Protein AF-A0A1N5UCW5-F1 (afdb_monomer_lite)

Secondary structure (DSSP, 8-state):
---GGGS---HHHHHHHHHHHHHHHT----TTTT-TTTTT---SS-TT-TTGGG-EEETTS-----GGGTTSHHHHHHHHHHTTT--SEEEHHHHSS-----TT---B--PPPHHHHTT-HHHHHHHHHHHHHHHHHHSPPPPHHHHHHHHHHHHHHHHHHHHHHHT-

Structure (mmCIF, N/CA/C/O backbone):
data_AF-A0A1N5UCW5-F1
#
_entry.id   AF-A0A1N5UCW5-F1
#
loop_
_atom_site.group_PDB
_atom_site.id
_atom_site.type_symbol
_atom_site.label_atom_id
_atom_site.label_alt_id
_atom_site.label_comp_id
_atom_site.label_asym_id
_atom_site.label_entity_id
_atom_site.label_seq_id
_atom_site.pdbx_PDB_ins_code
_atom_site.Cartn_x
_atom_site.Cartn_y
_atom_site.Cartn_z
_atom_site.occupancy
_atom_site.B_iso_or_equiv
_atom_site.auth_seq_id
_atom_site.auth_comp_id
_atom_site.auth_asym_id
_atom_site.auth_atom_id
_atom_site.pdbx_PDB_model_num
ATOM 1 N N . MET A 1 1 ? 31.795 -32.277 12.595 1.00 45.75 1 MET A N 1
ATOM 2 C CA . MET A 1 1 ? 32.736 -31.215 13.005 1.00 45.75 1 MET A CA 1
ATOM 3 C C . MET A 1 1 ? 33.938 -31.313 12.089 1.00 45.75 1 MET A C 1
ATOM 5 O O . MET A 1 1 ? 34.651 -32.297 12.186 1.00 45.75 1 MET A O 1
ATOM 9 N N . ILE A 1 2 ? 34.091 -30.385 11.145 1.00 53.00 2 ILE A N 1
ATOM 10 C CA . ILE A 1 2 ? 35.255 -30.344 10.248 1.00 53.00 2 ILE A CA 1
ATOM 11 C C . ILE A 1 2 ? 36.309 -29.495 10.959 1.00 53.00 2 ILE A C 1
ATOM 13 O O . ILE A 1 2 ? 36.054 -28.327 11.256 1.00 53.00 2 ILE A O 1
ATOM 17 N N . THR A 1 3 ? 37.444 -30.086 11.319 1.00 50.34 3 THR A N 1
ATOM 18 C CA . THR A 1 3 ? 38.535 -29.380 11.999 1.00 50.34 3 THR A CA 1
ATOM 19 C C . THR A 1 3 ? 39.396 -28.657 10.967 1.00 50.34 3 THR A C 1
ATOM 21 O O . THR A 1 3 ? 39.913 -29.279 10.046 1.00 50.34 3 THR A O 1
ATOM 24 N N . LEU A 1 4 ? 39.597 -27.345 11.136 1.00 54.84 4 LEU A N 1
ATOM 25 C CA . LEU A 1 4 ? 40.407 -26.492 10.243 1.00 54.84 4 LEU A CA 1
ATOM 26 C C . LEU A 1 4 ? 41.891 -26.908 10.134 1.00 54.84 4 LEU A C 1
ATOM 28 O O . LEU A 1 4 ? 42.633 -26.290 9.380 1.00 54.84 4 LEU A O 1
ATOM 32 N N . SER A 1 5 ? 42.334 -27.936 10.865 1.00 56.12 5 SER A N 1
ATOM 33 C CA . SER A 1 5 ? 43.701 -28.459 10.809 1.00 56.12 5 SER A CA 1
ATOM 34 C C . SER A 1 5 ? 44.011 -29.273 9.548 1.00 56.12 5 SER A C 1
ATOM 36 O O . SER A 1 5 ? 45.178 -29.559 9.310 1.00 56.12 5 SER A O 1
ATOM 38 N N . GLU A 1 6 ? 43.009 -29.670 8.754 1.00 55.44 6 GLU A N 1
ATOM 39 C CA . GLU A 1 6 ? 43.225 -30.468 7.531 1.00 55.44 6 GLU A CA 1
ATOM 40 C C . GLU A 1 6 ? 43.623 -29.631 6.305 1.00 55.44 6 GLU A C 1
ATOM 42 O O . GLU A 1 6 ? 44.122 -30.179 5.326 1.00 55.44 6 GLU A O 1
ATOM 47 N N . TYR A 1 7 ? 43.472 -28.305 6.356 1.00 57.66 7 TYR A N 1
ATOM 48 C CA . TYR A 1 7 ? 43.969 -27.402 5.319 1.00 57.66 7 TYR A CA 1
ATOM 49 C C . TYR A 1 7 ? 45.155 -26.608 5.870 1.00 57.66 7 TYR A C 1
ATOM 51 O O . TYR A 1 7 ? 45.037 -25.965 6.911 1.00 57.66 7 TYR A O 1
ATOM 59 N N . MET A 1 8 ? 46.296 -26.632 5.169 1.00 64.31 8 MET A N 1
ATOM 60 C CA . MET A 1 8 ? 47.516 -25.870 5.495 1.00 64.31 8 MET A CA 1
ATOM 61 C C . MET A 1 8 ? 47.331 -24.354 5.286 1.00 64.31 8 MET A C 1
ATOM 63 O O . MET A 1 8 ? 48.046 -23.719 4.516 1.00 64.31 8 MET A O 1
ATOM 67 N N . LEU A 1 9 ? 46.326 -23.769 5.930 1.00 70.88 9 LEU A N 1
ATOM 68 C CA . LEU A 1 9 ? 46.053 -22.341 5.894 1.00 70.88 9 LEU A CA 1
ATOM 69 C C . LEU A 1 9 ? 47.015 -21.605 6.821 1.00 70.88 9 LEU A C 1
ATOM 71 O O . LEU A 1 9 ? 47.309 -22.073 7.927 1.00 70.88 9 LEU A O 1
ATOM 75 N N . SER A 1 10 ? 47.461 -20.434 6.369 1.00 82.31 10 SER A N 1
ATOM 76 C CA . SER A 1 10 ? 48.216 -19.496 7.195 1.00 82.31 10 SER A CA 1
ATOM 77 C C . SER A 1 10 ? 47.401 -19.097 8.432 1.00 82.31 10 SER A C 1
ATOM 79 O O . SER A 1 10 ? 46.169 -19.161 8.421 1.00 82.31 10 SER A O 1
ATOM 81 N N . GLN A 1 11 ? 48.077 -18.686 9.508 1.00 80.81 11 GLN A N 1
ATOM 82 C CA . GLN A 1 11 ? 47.400 -18.247 10.736 1.00 80.81 11 GLN A CA 1
ATOM 83 C C . GLN A 1 11 ? 46.408 -17.102 10.449 1.00 80.81 11 GLN A C 1
ATOM 85 O O . GLN A 1 11 ? 45.270 -17.154 10.911 1.00 80.81 11 GLN A O 1
ATOM 90 N N . ASP A 1 12 ? 46.786 -16.161 9.579 1.00 82.25 12 ASP A N 1
ATOM 91 C CA . ASP A 1 12 ? 45.935 -15.050 9.137 1.00 82.25 12 ASP A CA 1
ATOM 92 C C . ASP A 1 12 ? 44.666 -15.528 8.418 1.00 82.25 12 ASP A C 1
ATOM 94 O O . ASP A 1 12 ? 43.583 -14.969 8.598 1.00 82.25 12 ASP A O 1
ATOM 98 N N . ASP A 1 13 ? 44.767 -16.570 7.592 1.00 83.25 13 ASP A N 1
ATOM 99 C CA . ASP A 1 13 ? 43.610 -17.108 6.875 1.00 83.25 13 ASP A CA 1
ATOM 100 C C . ASP A 1 13 ? 42.710 -17.934 7.798 1.00 83.25 13 ASP A C 1
ATOM 102 O O . ASP A 1 13 ? 41.485 -17.867 7.678 1.00 83.25 13 ASP A O 1
ATOM 106 N N . GLN A 1 14 ? 43.285 -18.642 8.775 1.00 81.56 14 GLN A N 1
ATOM 107 C CA . GLN A 1 14 ? 42.507 -19.298 9.829 1.00 81.56 14 GLN A CA 1
ATOM 108 C C . GLN A 1 14 ? 41.724 -18.277 10.662 1.00 81.56 14 GLN A C 1
ATOM 110 O O . GLN A 1 14 ? 40.558 -18.515 10.983 1.00 81.56 14 GLN A O 1
ATOM 115 N N . GLU A 1 15 ? 42.324 -17.129 10.976 1.00 86.88 15 GLU A N 1
ATOM 11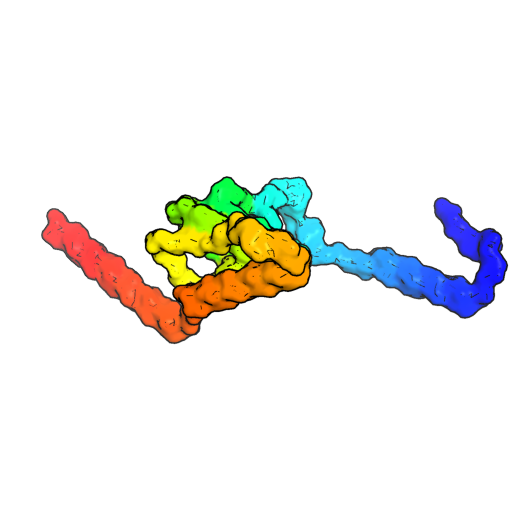6 C CA . GLU A 1 15 ? 41.666 -16.051 11.715 1.00 86.88 15 GLU A CA 1
ATOM 117 C C . GLU A 1 15 ? 40.555 -15.385 10.893 1.00 86.88 15 GLU A C 1
ATOM 119 O O . GLU A 1 15 ? 39.437 -15.216 11.388 1.00 86.88 15 GLU A O 1
ATOM 124 N N . LYS A 1 16 ? 40.789 -15.112 9.602 1.00 87.69 16 LYS A N 1
ATOM 125 C CA . LYS A 1 16 ? 39.741 -14.615 8.693 1.00 87.69 16 LYS A CA 1
ATOM 126 C C . LYS A 1 16 ? 38.561 -15.577 8.622 1.00 87.69 16 LYS A C 1
ATOM 128 O O . LYS A 1 16 ? 37.420 -15.135 8.773 1.00 87.69 16 LYS A O 1
ATOM 133 N N . VAL A 1 17 ? 38.821 -16.874 8.441 1.00 86.38 17 VAL A N 1
ATOM 134 C CA . VAL A 1 17 ? 37.782 -17.913 8.380 1.00 86.38 17 VAL A CA 1
ATOM 135 C C . VAL A 1 17 ? 37.021 -18.004 9.702 1.00 86.38 17 VAL A C 1
ATOM 137 O O . VAL A 1 17 ? 35.792 -18.023 9.679 1.00 86.38 17 VAL A O 1
ATOM 140 N N . ARG A 1 18 ? 37.702 -17.976 10.857 1.00 85.94 18 ARG A N 1
ATOM 141 C CA . ARG A 1 18 ? 37.040 -17.942 12.175 1.00 85.94 18 ARG A CA 1
ATOM 142 C C . ARG A 1 18 ? 36.159 -16.706 12.338 1.00 85.94 18 ARG A C 1
ATOM 144 O O . ARG A 1 18 ? 34.988 -16.859 12.660 1.00 85.94 18 ARG A O 1
ATOM 151 N N . SER A 1 19 ? 36.672 -15.515 12.022 1.00 83.25 19 SER A N 1
ATOM 152 C CA . SER A 1 19 ? 35.907 -14.261 12.111 1.00 83.25 19 SER A CA 1
ATOM 153 C C . SER A 1 19 ? 34.690 -14.240 11.175 1.00 83.25 19 SER A C 1
ATOM 155 O O . SER A 1 19 ? 33.693 -13.566 11.442 1.00 83.25 19 SER A O 1
ATOM 157 N N . PHE A 1 20 ? 34.769 -14.953 10.047 1.00 82.69 20 PHE A N 1
ATOM 158 C CA . PHE A 1 20 ? 33.677 -15.100 9.093 1.00 82.69 20 PHE A CA 1
ATOM 159 C C . PHE A 1 20 ? 32.626 -16.091 9.601 1.00 82.69 20 PHE A C 1
ATOM 161 O O . PHE A 1 20 ? 31.438 -15.777 9.577 1.00 82.69 20 PHE A O 1
ATOM 168 N N . ILE A 1 21 ? 33.050 -17.246 10.124 1.00 84.69 21 ILE A N 1
ATOM 169 C CA . ILE A 1 21 ? 32.164 -18.236 10.753 1.00 84.69 21 ILE A CA 1
ATOM 170 C C . ILE A 1 21 ? 31.441 -17.620 11.954 1.00 84.69 21 ILE A C 1
ATOM 172 O O . ILE A 1 21 ? 30.227 -17.764 12.062 1.00 84.69 21 ILE A O 1
ATOM 176 N N . GLU A 1 22 ? 32.147 -16.878 12.805 1.00 81.50 22 GLU A N 1
ATOM 177 C CA . GLU A 1 22 ? 31.570 -16.189 13.961 1.00 81.50 22 GLU A CA 1
ATOM 178 C C . GLU A 1 22 ? 30.529 -15.144 13.533 1.00 81.50 22 GLU A C 1
ATOM 180 O O . GLU A 1 22 ? 29.436 -15.090 14.091 1.00 81.50 22 GLU A O 1
ATOM 185 N N . ARG A 1 23 ? 30.792 -14.376 12.466 1.00 77.06 23 ARG A N 1
ATOM 186 C CA . ARG A 1 23 ? 29.801 -13.461 11.868 1.00 77.06 23 ARG A CA 1
ATOM 187 C C . ARG A 1 23 ? 28.581 -14.179 11.286 1.00 77.06 23 ARG A C 1
ATOM 189 O O . ARG A 1 23 ? 27.480 -13.639 11.351 1.00 77.06 23 ARG A O 1
ATOM 196 N N . LEU A 1 24 ? 28.751 -15.371 10.711 1.00 77.25 24 LEU A N 1
ATOM 197 C CA . LEU A 1 24 ? 27.633 -16.181 10.215 1.00 77.25 24 LEU A CA 1
ATOM 198 C C . LEU A 1 24 ? 26.806 -16.786 11.355 1.00 77.25 24 LEU A C 1
ATOM 200 O O . LEU A 1 24 ? 25.584 -16.855 11.240 1.00 77.25 24 LEU A O 1
ATOM 204 N N . GLN A 1 25 ? 27.458 -17.203 12.440 1.00 72.88 25 GLN A N 1
ATOM 205 C CA . GLN A 1 25 ? 26.814 -17.767 13.628 1.00 72.88 25 GLN A CA 1
ATOM 206 C C . GLN A 1 25 ? 26.100 -16.694 14.463 1.00 72.88 25 GLN A C 1
ATOM 208 O O . GLN A 1 25 ? 25.023 -16.958 14.985 1.00 72.88 25 GLN A O 1
ATOM 213 N N . ASN A 1 26 ? 26.632 -15.469 14.501 1.00 65.75 26 ASN A N 1
ATOM 214 C CA . ASN A 1 26 ? 26.024 -14.307 15.159 1.00 65.75 26 ASN A CA 1
ATOM 215 C C . ASN A 1 26 ? 25.031 -13.546 14.267 1.00 65.75 26 ASN A C 1
ATOM 217 O O . ASN A 1 26 ? 24.668 -12.409 14.573 1.00 65.75 26 ASN A O 1
ATOM 221 N N . LYS A 1 27 ? 24.591 -14.130 13.146 1.00 65.44 27 LYS A N 1
ATOM 222 C CA . LYS A 1 27 ? 23.551 -13.523 12.317 1.00 65.44 27 LYS A CA 1
ATOM 223 C C . LYS A 1 27 ? 22.240 -13.557 13.098 1.00 65.44 27 LYS A C 1
ATOM 225 O O . LYS A 1 27 ? 21.537 -14.564 13.064 1.00 65.44 27 LYS A O 1
ATOM 230 N N . GLU A 1 28 ? 21.944 -12.465 13.803 1.00 61.38 28 GLU A N 1
ATOM 231 C CA . GLU A 1 28 ? 20.677 -12.261 14.502 1.00 61.38 28 GLU A CA 1
ATOM 232 C C . GLU A 1 28 ? 19.520 -12.711 13.605 1.00 61.38 28 GLU A C 1
ATOM 234 O O . GLU A 1 28 ? 19.465 -12.385 12.409 1.00 61.38 28 GLU A O 1
ATOM 239 N N . GLU A 1 29 ? 18.607 -13.504 14.170 1.00 62.03 29 GLU A N 1
ATOM 240 C CA . GLU A 1 29 ? 17.392 -13.878 13.466 1.00 62.03 29 GLU A CA 1
ATOM 241 C C . GLU A 1 29 ? 16.695 -12.601 13.013 1.00 62.03 29 GLU A C 1
ATOM 243 O O . GLU A 1 29 ? 16.324 -11.744 13.814 1.00 62.03 29 GLU A O 1
ATOM 248 N N . THR A 1 30 ? 16.540 -12.452 11.697 1.00 67.62 30 THR A N 1
ATOM 249 C CA . THR A 1 30 ? 15.869 -11.278 11.146 1.00 67.62 30 THR A CA 1
ATOM 250 C C . THR A 1 30 ? 14.501 -11.143 11.821 1.00 67.62 30 THR A C 1
ATOM 252 O O . THR A 1 30 ? 13.805 -12.161 11.906 1.00 67.62 30 THR A O 1
ATOM 255 N N . PRO A 1 31 ? 14.056 -9.936 12.220 1.00 72.50 31 PRO A N 1
ATOM 256 C CA . PRO A 1 31 ? 12.761 -9.735 12.879 1.00 72.50 31 PRO A CA 1
ATOM 257 C C . PRO A 1 31 ? 11.581 -10.403 12.155 1.00 72.50 31 PRO A C 1
ATOM 259 O O . PRO A 1 31 ? 10.594 -10.778 12.782 1.00 72.50 31 PRO A O 1
ATOM 262 N N . PHE A 1 32 ? 11.697 -10.586 10.836 1.00 77.31 32 PHE A N 1
ATOM 263 C CA . PHE A 1 32 ? 10.777 -11.346 9.995 1.00 77.31 32 PHE A CA 1
ATOM 264 C C . PHE A 1 32 ? 10.591 -12.813 10.419 1.00 77.31 32 PHE A C 1
ATOM 266 O O . PHE A 1 32 ? 9.455 -13.268 10.527 1.00 77.31 32 PHE A O 1
ATOM 273 N N . LYS A 1 33 ? 11.684 -13.533 10.704 1.00 80.00 33 LYS A N 1
ATOM 274 C CA . LYS A 1 33 ? 11.669 -14.941 11.144 1.00 80.00 33 LYS A CA 1
ATOM 275 C C . LYS A 1 33 ? 11.138 -15.104 12.568 1.00 80.00 33 LYS A C 1
ATOM 277 O O . LYS A 1 33 ? 10.539 -16.124 12.874 1.00 80.00 33 LYS A O 1
ATOM 282 N N . ALA A 1 34 ? 11.272 -14.068 13.396 1.00 81.50 34 ALA A N 1
ATOM 283 C CA . ALA A 1 34 ? 10.687 -14.022 14.735 1.00 81.50 34 ALA A CA 1
ATOM 284 C C . ALA A 1 34 ? 9.157 -13.797 14.728 1.00 81.50 34 ALA A C 1
ATOM 286 O O . ALA A 1 34 ? 8.524 -13.761 15.786 1.00 81.50 34 ALA A O 1
ATOM 287 N N . CYS A 1 35 ? 8.530 -13.601 13.559 1.00 85.44 35 CYS A N 1
ATOM 288 C CA . CYS A 1 35 ? 7.079 -13.481 13.459 1.00 85.44 35 CYS A CA 1
ATOM 289 C C . CYS A 1 35 ? 6.408 -14.840 13.747 1.00 85.44 35 CYS A C 1
ATOM 291 O O . CYS A 1 35 ? 6.673 -15.800 13.026 1.00 85.44 35 CYS A O 1
ATOM 293 N N . PRO A 1 36 ? 5.447 -14.929 14.690 1.00 86.38 36 PRO A N 1
ATOM 294 C CA . PRO A 1 36 ? 4.763 -16.191 15.008 1.00 86.38 36 PRO A CA 1
ATOM 295 C C . PRO A 1 36 ? 3.993 -16.814 13.836 1.00 86.38 36 PRO A C 1
ATOM 297 O O . PRO A 1 36 ? 3.636 -17.987 13.873 1.00 86.38 36 PRO A O 1
ATOM 300 N N . LEU A 1 37 ? 3.691 -16.013 12.812 1.00 88.50 37 LEU A N 1
ATOM 301 C CA . LEU A 1 37 ? 2.975 -16.446 11.616 1.00 88.50 37 LEU A CA 1
ATOM 302 C C . LEU A 1 37 ? 3.908 -16.684 10.425 1.00 88.50 37 LEU A C 1
ATOM 304 O O . LEU A 1 37 ? 3.399 -16.981 9.353 1.00 88.50 37 LEU A O 1
ATOM 308 N N . TYR A 1 38 ? 5.230 -16.540 10.574 1.00 85.69 38 TYR A N 1
ATOM 309 C CA . TYR A 1 38 ? 6.187 -16.558 9.461 1.00 85.69 38 TYR A CA 1
ATOM 310 C C . TYR A 1 38 ? 5.978 -17.743 8.503 1.00 85.69 38 TYR A C 1
ATOM 312 O O . TYR A 1 38 ? 5.793 -17.531 7.309 1.00 85.69 38 TYR A O 1
ATOM 320 N N . GLU A 1 39 ? 5.900 -18.968 9.028 1.00 85.81 39 GLU A N 1
ATOM 321 C CA . GLU A 1 39 ? 5.759 -20.190 8.217 1.00 85.81 39 GLU A CA 1
ATOM 322 C C . GLU A 1 39 ? 4.339 -20.444 7.687 1.00 85.81 39 GLU A C 1
ATOM 324 O O . GLU A 1 39 ? 4.136 -21.322 6.853 1.00 85.81 39 GLU A O 1
ATOM 329 N N . ARG A 1 40 ? 3.334 -19.717 8.188 1.00 89.44 40 ARG A N 1
ATOM 330 C CA . ARG A 1 40 ? 1.908 -19.957 7.883 1.00 89.44 40 ARG A CA 1
ATOM 331 C C . ARG A 1 40 ? 1.217 -18.758 7.238 1.00 89.44 40 ARG A C 1
ATOM 333 O O . ARG A 1 40 ? 0.029 -18.818 6.938 1.00 89.44 40 ARG A O 1
ATOM 340 N N . CYS A 1 41 ? 1.925 -17.647 7.072 1.00 89.69 41 CYS A N 1
ATOM 341 C CA . CYS A 1 41 ? 1.383 -16.433 6.491 1.00 89.69 41 CYS A CA 1
ATOM 342 C C . CYS A 1 41 ? 1.357 -16.569 4.968 1.00 89.69 41 CYS A C 1
ATOM 344 O O . CYS A 1 41 ? 2.399 -16.523 4.324 1.00 89.69 41 CYS A O 1
ATOM 346 N N . ALA A 1 42 ? 0.159 -16.673 4.400 1.00 90.31 42 ALA A N 1
ATOM 347 C CA . ALA A 1 42 ? -0.044 -16.761 2.955 1.00 90.31 42 ALA A CA 1
ATOM 348 C C . ALA A 1 42 ? -0.005 -15.398 2.235 1.00 90.31 42 ALA A C 1
ATOM 350 O O . ALA A 1 42 ? -0.091 -15.351 1.014 1.00 90.31 42 ALA A O 1
ATOM 351 N N . ALA A 1 43 ? 0.129 -14.286 2.970 1.00 92.31 43 ALA A N 1
ATOM 35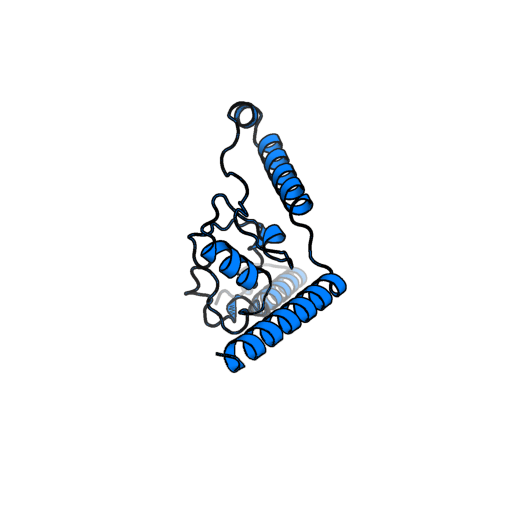2 C CA . ALA A 1 43 ? 0.115 -12.946 2.388 1.00 92.31 43 ALA A CA 1
ATOM 353 C C . ALA A 1 43 ? 1.329 -12.720 1.459 1.00 92.31 43 ALA A C 1
ATOM 355 O O . ALA A 1 43 ? 2.459 -12.707 1.962 1.00 92.31 43 ALA A O 1
ATOM 356 N N . PRO A 1 44 ? 1.125 -12.465 0.150 1.00 91.88 44 PRO A N 1
ATOM 357 C CA . PRO A 1 44 ? 2.217 -12.265 -0.808 1.00 91.88 44 PRO A CA 1
ATOM 358 C C . PRO A 1 44 ? 3.104 -11.074 -0.453 1.00 91.88 44 PRO A C 1
ATOM 360 O O . PRO A 1 44 ? 4.322 -11.144 -0.572 1.00 91.88 44 PRO A O 1
ATOM 363 N N . ILE A 1 45 ? 2.500 -9.993 0.043 1.00 93.50 45 ILE A N 1
ATOM 364 C CA . ILE A 1 45 ? 3.211 -8.816 0.540 1.00 93.50 45 ILE A CA 1
ATOM 365 C C . ILE A 1 45 ? 3.031 -8.738 2.057 1.00 93.50 45 ILE A C 1
ATOM 367 O O . ILE A 1 45 ? 1.946 -8.439 2.561 1.00 93.50 45 ILE A O 1
ATOM 371 N N . CYS A 1 46 ? 4.121 -8.983 2.788 1.00 89.88 46 CYS A N 1
ATOM 372 C CA . CYS A 1 46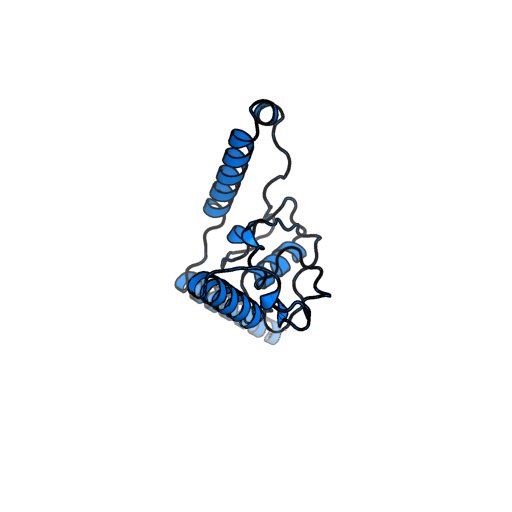 ? 4.186 -8.863 4.242 1.00 89.88 46 CYS A CA 1
ATOM 373 C C . CYS A 1 46 ? 4.983 -7.609 4.642 1.00 89.88 46 CYS A C 1
ATOM 375 O O . CYS A 1 46 ? 6.089 -7.425 4.139 1.00 89.88 46 CYS A O 1
ATOM 377 N N . PRO A 1 47 ? 4.509 -6.789 5.603 1.00 86.44 47 PRO A N 1
ATOM 378 C CA . PRO A 1 47 ? 5.257 -5.628 6.100 1.00 86.44 47 PRO A CA 1
ATOM 379 C C . PRO A 1 47 ? 6.646 -5.941 6.671 1.00 86.44 47 PRO A C 1
ATOM 381 O O . PRO A 1 47 ? 7.473 -5.045 6.795 1.00 86.44 47 PRO A O 1
ATOM 384 N N . MET A 1 48 ? 6.885 -7.191 7.076 1.00 85.19 48 MET A N 1
ATOM 385 C CA . MET A 1 48 ? 8.164 -7.626 7.639 1.00 85.19 48 MET A CA 1
ATOM 386 C C . MET A 1 48 ? 9.079 -8.320 6.626 1.00 85.19 48 MET A C 1
ATOM 388 O O . MET A 1 48 ? 10.236 -8.554 6.963 1.00 85.19 48 MET A O 1
ATOM 392 N N . ASP A 1 49 ? 8.588 -8.691 5.437 1.00 87.44 49 ASP A N 1
ATOM 393 C CA . ASP A 1 49 ? 9.425 -9.370 4.441 1.00 87.44 49 ASP A CA 1
ATOM 394 C C . ASP A 1 49 ? 10.361 -8.334 3.791 1.00 87.44 49 ASP A C 1
ATOM 396 O O . ASP A 1 49 ? 9.871 -7.420 3.121 1.00 87.44 49 ASP A O 1
ATOM 400 N N . PRO A 1 50 ? 11.695 -8.448 3.936 1.00 85.00 50 PRO A N 1
ATOM 401 C CA . PRO A 1 50 ? 12.631 -7.531 3.283 1.00 85.00 50 PRO A CA 1
ATOM 402 C C . PRO A 1 50 ? 12.508 -7.548 1.752 1.00 85.00 50 PRO A C 1
ATOM 404 O O . PRO A 1 50 ? 12.843 -6.561 1.101 1.00 85.00 50 PRO A O 1
ATOM 407 N N . ASN A 1 51 ? 11.987 -8.634 1.176 1.00 88.19 51 ASN A N 1
ATOM 408 C CA . ASN A 1 51 ? 11.787 -8.779 -0.264 1.00 88.19 51 ASN A CA 1
ATOM 409 C C . ASN A 1 51 ? 10.394 -8.332 -0.733 1.00 88.19 51 ASN A C 1
ATOM 411 O O . ASN A 1 51 ? 10.089 -8.450 -1.919 1.00 88.19 51 ASN A O 1
ATOM 415 N N . ALA A 1 52 ? 9.547 -7.796 0.155 1.00 89.94 52 ALA A N 1
ATOM 416 C CA . ALA A 1 52 ? 8.186 -7.372 -0.182 1.00 89.94 52 ALA A CA 1
ATOM 417 C C . ALA A 1 52 ? 8.133 -6.352 -1.333 1.00 89.94 52 ALA A C 1
ATOM 419 O O . ALA A 1 52 ? 7.172 -6.340 -2.097 1.00 89.94 52 ALA A O 1
ATOM 420 N N . LYS A 1 53 ? 9.180 -5.531 -1.493 1.00 90.12 53 LYS A N 1
ATOM 421 C CA . LYS A 1 53 ? 9.293 -4.523 -2.560 1.00 90.12 53 LYS A CA 1
ATOM 422 C C . LYS A 1 53 ? 9.349 -5.100 -3.973 1.00 90.12 53 LYS A C 1
ATOM 424 O O . LYS A 1 53 ? 9.020 -4.397 -4.918 1.00 90.12 53 LYS A O 1
ATOM 429 N N . HIS A 1 54 ? 9.758 -6.358 -4.113 1.00 89.12 54 HIS A N 1
ATOM 430 C CA . HIS A 1 54 ? 9.872 -7.041 -5.404 1.00 89.12 54 HIS A CA 1
ATOM 431 C C . HIS A 1 54 ? 8.653 -7.907 -5.725 1.00 89.12 54 HIS A C 1
ATOM 433 O O . HIS A 1 54 ? 8.665 -8.655 -6.698 1.00 89.12 54 HIS A O 1
ATOM 439 N N . ARG A 1 55 ? 7.613 -7.844 -4.890 1.00 92.25 55 ARG A N 1
ATOM 440 C CA . ARG A 1 55 ? 6.399 -8.637 -5.042 1.00 92.25 55 ARG A CA 1
ATOM 441 C C . ARG A 1 55 ? 5.232 -7.743 -5.439 1.00 92.25 55 ARG A C 1
ATOM 443 O O . ARG A 1 55 ? 5.170 -6.566 -5.079 1.00 92.25 55 ARG A O 1
ATOM 450 N N . SER A 1 56 ? 4.297 -8.339 -6.159 1.00 95.00 56 SER A N 1
ATOM 451 C CA . SER A 1 56 ? 2.985 -7.780 -6.451 1.00 95.00 56 SER A CA 1
ATOM 452 C C . SER A 1 56 ? 1.924 -8.441 -5.569 1.00 95.00 56 SER A C 1
ATOM 454 O O . SER A 1 56 ? 2.149 -9.506 -4.993 1.00 95.00 56 SER A O 1
ATOM 456 N N . TRP A 1 57 ? 0.787 -7.769 -5.422 1.00 97.38 57 TRP A N 1
ATOM 457 C CA . TRP A 1 57 ? -0.376 -8.269 -4.698 1.00 97.38 57 TRP A CA 1
ATOM 458 C C . TRP A 1 57 ? -1.663 -7.939 -5.453 1.00 97.38 57 TRP A C 1
ATOM 460 O O . TRP A 1 57 ? -1.818 -6.816 -5.936 1.00 97.38 57 TRP A O 1
ATOM 470 N N . TYR A 1 58 ? -2.595 -8.881 -5.512 1.00 97.12 58 TYR A N 1
ATOM 471 C CA . TYR A 1 58 ? -3.920 -8.729 -6.115 1.00 97.12 58 TYR A CA 1
ATOM 472 C C . TYR A 1 58 ? -5.013 -8.707 -5.042 1.00 97.12 58 TYR A C 1
ATOM 474 O O . TYR A 1 58 ? -4.866 -9.269 -3.960 1.00 97.12 58 TYR A O 1
ATOM 482 N N . SER A 1 59 ? -6.150 -8.064 -5.325 1.00 96.12 59 SER A N 1
ATOM 483 C CA . SER A 1 59 ? -7.182 -7.817 -4.300 1.00 96.12 59 SER A CA 1
ATOM 484 C C . SER A 1 59 ? -7.878 -9.073 -3.756 1.00 96.12 59 SER A C 1
ATOM 486 O O . SER A 1 59 ? -8.466 -9.034 -2.668 1.00 96.12 59 SER A O 1
ATOM 488 N N . ASN A 1 60 ? -7.807 -10.168 -4.513 1.00 95.38 60 ASN A N 1
ATOM 489 C CA . ASN A 1 60 ? -8.323 -11.490 -4.179 1.00 95.38 60 ASN A CA 1
ATOM 490 C C . ASN A 1 60 ? -7.310 -12.367 -3.423 1.00 95.38 60 ASN A C 1
ATOM 492 O O . ASN A 1 60 ? -7.661 -13.480 -3.040 1.00 95.38 60 ASN A O 1
ATOM 496 N N . GLU A 1 61 ? -6.079 -11.897 -3.218 1.00 96.38 61 GLU A N 1
ATOM 497 C CA . GLU A 1 61 ? -5.054 -12.617 -2.465 1.00 96.38 61 GLU A CA 1
ATOM 498 C C . GLU A 1 61 ? -5.113 -12.313 -0.965 1.00 96.38 61 GLU A C 1
ATOM 500 O O . GLU A 1 61 ? -5.655 -11.300 -0.508 1.00 96.38 61 GLU A O 1
ATOM 505 N N . ASP A 1 62 ? -4.486 -13.193 -0.185 1.00 95.31 62 ASP A N 1
ATOM 506 C CA . ASP A 1 62 ? -4.460 -13.087 1.264 1.00 95.31 62 ASP A CA 1
ATOM 507 C C . ASP A 1 62 ? -3.737 -11.832 1.763 1.00 95.31 62 ASP A C 1
ATOM 509 O O . ASP A 1 62 ? -2.763 -11.332 1.192 1.00 95.31 62 ASP A O 1
ATOM 513 N N . VAL A 1 63 ? -4.212 -11.342 2.906 1.00 95.38 63 VAL A N 1
ATOM 514 C CA . VAL A 1 63 ? -3.647 -10.196 3.620 1.00 95.38 63 VAL A CA 1
ATOM 515 C C . VAL A 1 63 ? -3.119 -10.657 4.970 1.00 95.38 63 VAL A C 1
ATOM 517 O O . VAL A 1 63 ? -3.714 -11.514 5.621 1.00 95.38 63 VAL A O 1
ATOM 520 N N . CYS A 1 64 ? -2.026 -10.049 5.437 1.00 93.62 64 CYS A N 1
ATOM 521 C CA . CYS A 1 64 ? -1.441 -10.384 6.732 1.00 93.62 64 CYS A CA 1
ATOM 522 C C . CYS A 1 64 ? -2.489 -10.313 7.866 1.00 93.62 64 CYS A C 1
ATOM 524 O O . CYS A 1 64 ? -3.160 -9.293 8.093 1.00 93.62 64 CYS A O 1
ATOM 526 N N . SER A 1 65 ? -2.622 -11.422 8.595 1.00 91.25 65 SER A N 1
ATOM 527 C CA . SER A 1 65 ? -3.573 -11.597 9.698 1.00 91.25 65 SER A CA 1
ATOM 528 C C . SER A 1 65 ? -2.988 -11.234 11.066 1.00 91.25 65 SER A C 1
ATOM 530 O O . SER A 1 65 ? -3.726 -11.159 12.048 1.00 91.25 65 SER A O 1
ATOM 532 N N . SER A 1 66 ? -1.683 -10.947 11.141 1.00 90.75 66 SER A N 1
ATOM 533 C CA . SER A 1 66 ? -1.003 -10.587 12.387 1.00 90.75 66 SER A CA 1
ATOM 534 C C . SER A 1 66 ? -1.633 -9.357 13.043 1.00 90.75 66 SER A C 1
ATOM 536 O O . SER A 1 66 ? -1.679 -8.268 12.464 1.00 90.75 66 SER A O 1
ATOM 538 N N . SER A 1 67 ? -2.064 -9.508 14.296 1.00 88.94 67 SER A N 1
ATOM 539 C CA . SER A 1 67 ? -2.614 -8.412 15.100 1.00 88.94 67 SER A CA 1
ATOM 540 C C . SER A 1 67 ? -1.594 -7.295 15.341 1.00 88.94 67 SER A C 1
ATOM 542 O O . SER A 1 67 ? -1.983 -6.131 15.426 1.00 88.94 67 SER A O 1
ATOM 544 N N . LYS A 1 68 ? -0.296 -7.631 15.370 1.00 89.50 68 LYS A N 1
ATOM 545 C CA . LYS A 1 68 ? 0.817 -6.683 15.529 1.00 89.50 68 LYS A CA 1
ATOM 546 C C . LYS A 1 68 ? 0.899 -5.673 14.380 1.00 89.50 68 LYS A C 1
ATOM 548 O O . LYS A 1 68 ? 1.289 -4.535 14.604 1.00 89.50 68 LYS A O 1
ATOM 553 N N . PHE A 1 69 ? 0.507 -6.072 13.169 1.00 90.12 69 PHE A N 1
ATOM 554 C CA . PHE A 1 69 ? 0.605 -5.243 11.960 1.00 90.12 69 PHE A CA 1
ATOM 555 C C . PHE A 1 69 ? -0.747 -4.762 11.443 1.00 90.12 69 PHE A C 1
ATOM 557 O O . PHE A 1 69 ? -0.823 -4.218 10.344 1.00 90.12 69 PHE A O 1
ATOM 564 N N . LYS A 1 70 ? -1.819 -4.925 12.227 1.00 91.25 70 LYS A N 1
ATOM 565 C CA . LYS A 1 70 ? -3.181 -4.556 11.815 1.00 91.25 70 LYS A CA 1
ATOM 566 C C . LYS A 1 70 ? -3.315 -3.085 11.393 1.00 91.25 70 LYS A C 1
ATOM 568 O O . LYS A 1 70 ? -4.158 -2.790 10.553 1.00 91.25 70 LYS A O 1
ATOM 573 N N . ASP A 1 71 ? -2.491 -2.209 11.972 1.00 92.94 71 ASP A N 1
ATOM 574 C CA . ASP A 1 71 ? -2.491 -0.759 11.745 1.00 92.94 71 ASP A CA 1
ATOM 575 C C . ASP A 1 71 ? -1.378 -0.309 10.778 1.00 92.94 71 ASP A C 1
ATOM 577 O O . ASP A 1 71 ? -1.253 0.880 10.491 1.00 92.94 71 ASP A O 1
ATOM 581 N N . HIS A 1 72 ? -0.569 -1.240 10.257 1.00 94.56 72 HIS A N 1
ATOM 582 C CA . HIS A 1 72 ? 0.457 -0.932 9.263 1.00 94.56 72 HIS A CA 1
ATOM 583 C C . HIS A 1 72 ? -0.198 -0.549 7.929 1.00 94.56 72 HIS A C 1
ATOM 585 O O . HIS A 1 72 ? -1.107 -1.248 7.475 1.00 94.56 72 HIS A O 1
ATOM 591 N N . ASN A 1 73 ? 0.292 0.509 7.270 1.00 94.75 73 ASN A N 1
ATOM 592 C CA . ASN A 1 73 ? -0.313 1.062 6.048 1.00 94.75 73 ASN A CA 1
ATOM 593 C C . ASN A 1 73 ? -0.588 -0.010 4.990 1.00 94.75 73 ASN A C 1
ATOM 595 O O . ASN A 1 73 ? -1.724 -0.135 4.551 1.00 94.75 73 ASN A O 1
ATOM 599 N N . VAL A 1 74 ? 0.403 -0.850 4.672 1.00 95.94 74 VAL A N 1
ATOM 600 C CA . VAL A 1 74 ? 0.248 -1.980 3.734 1.00 95.94 74 VAL A CA 1
ATOM 601 C C . VAL A 1 74 ? -0.971 -2.849 4.063 1.00 95.94 74 VAL A C 1
ATOM 603 O O . VAL A 1 74 ? -1.842 -3.030 3.218 1.00 95.94 74 VAL A O 1
ATOM 606 N N . VAL A 1 75 ? -1.089 -3.321 5.309 1.00 96.25 75 VAL A N 1
ATOM 607 C CA . VAL A 1 75 ? -2.175 -4.219 5.743 1.00 96.25 75 VAL A CA 1
ATOM 608 C C . VAL A 1 75 ? -3.523 -3.505 5.710 1.00 96.25 75 VAL A C 1
ATOM 610 O O . VAL A 1 75 ? -4.527 -4.062 5.261 1.00 96.25 75 VAL A O 1
ATOM 613 N N . VAL A 1 76 ? -3.562 -2.255 6.173 1.00 96.12 76 VAL A N 1
ATOM 614 C CA . VAL A 1 76 ? -4.775 -1.430 6.167 1.00 96.12 76 VAL A CA 1
ATOM 615 C C . VAL A 1 76 ? -5.249 -1.182 4.734 1.00 96.12 76 VAL A C 1
ATOM 617 O O . VAL A 1 76 ? -6.440 -1.328 4.448 1.00 96.12 76 VAL A O 1
ATOM 620 N N . THR A 1 77 ? -4.336 -0.825 3.835 1.00 96.62 77 THR A N 1
ATOM 621 C CA . THR A 1 77 ? -4.621 -0.522 2.432 1.00 96.62 77 THR A CA 1
ATOM 622 C C . THR A 1 77 ? -5.049 -1.777 1.678 1.00 96.62 77 THR A C 1
ATOM 624 O O . THR A 1 77 ? -6.105 -1.744 1.048 1.00 96.62 77 THR A O 1
ATOM 627 N N . GLN A 1 78 ? -4.351 -2.906 1.841 1.00 96.81 78 GLN A N 1
ATOM 628 C CA . GLN A 1 78 ? -4.765 -4.201 1.286 1.00 96.81 78 GLN A CA 1
ATOM 629 C C . GLN A 1 78 ? -6.189 -4.574 1.722 1.00 96.81 78 GLN A C 1
ATOM 631 O O . GLN A 1 78 ? -7.042 -4.854 0.886 1.00 96.81 78 GLN A O 1
ATOM 636 N N . ARG A 1 79 ? -6.515 -4.476 3.021 1.00 96.25 79 ARG A N 1
ATOM 637 C CA . ARG A 1 79 ? -7.880 -4.754 3.520 1.00 96.25 79 ARG A CA 1
ATOM 638 C C . ARG A 1 79 ? -8.927 -3.815 2.929 1.00 96.25 79 ARG A C 1
ATOM 640 O O . ARG A 1 79 ? -10.054 -4.236 2.671 1.00 96.25 79 ARG A O 1
ATOM 647 N N . LYS A 1 80 ? -8.598 -2.531 2.761 1.00 96.19 80 LYS A N 1
ATOM 648 C CA . LYS A 1 80 ? -9.505 -1.555 2.143 1.00 96.19 80 LYS A CA 1
ATOM 649 C C . LYS A 1 80 ? -9.742 -1.886 0.668 1.00 96.19 80 LYS A C 1
ATOM 651 O O . LYS A 1 80 ? -10.893 -1.826 0.252 1.00 96.19 80 LYS A O 1
ATOM 656 N N . ILE A 1 81 ? -8.695 -2.234 -0.082 1.00 97.00 81 ILE A N 1
ATOM 657 C CA . ILE A 1 81 ? -8.753 -2.568 -1.515 1.00 97.00 81 ILE A CA 1
ATOM 658 C C . ILE A 1 81 ? -9.458 -3.908 -1.747 1.00 97.00 81 ILE A C 1
ATOM 660 O O . ILE A 1 81 ? -10.352 -3.979 -2.582 1.00 97.00 81 ILE A O 1
ATOM 664 N N . SER A 1 82 ? -9.149 -4.938 -0.958 1.00 95.88 82 SER A N 1
ATOM 665 C CA . SER A 1 82 ? -9.794 -6.257 -1.047 1.00 95.88 82 SER A CA 1
ATOM 666 C C . SER A 1 82 ? -11.317 -6.153 -0.893 1.00 95.88 82 SER A C 1
ATOM 668 O O . SER A 1 82 ? -12.076 -6.680 -1.700 1.00 95.88 82 SER A O 1
ATOM 670 N N . LYS A 1 83 ? -11.796 -5.315 0.039 1.00 95.50 83 LYS A N 1
ATOM 671 C CA . LYS A 1 83 ? -13.233 -5.011 0.190 1.00 95.50 83 LYS A CA 1
ATOM 672 C C . LYS A 1 83 ? -13.870 -4.308 -1.015 1.00 95.50 83 LYS A C 1
ATOM 674 O O . LYS A 1 83 ? -15.094 -4.207 -1.065 1.00 95.50 83 LYS A O 1
ATOM 679 N N . LYS A 1 84 ? -13.078 -3.730 -1.920 1.00 94.50 84 LYS A N 1
ATOM 680 C CA . LYS A 1 84 ? -13.563 -3.086 -3.149 1.00 94.50 84 LYS A CA 1
ATOM 681 C C . LYS A 1 84 ? -13.545 -4.017 -4.357 1.00 94.50 84 LYS A C 1
ATOM 683 O O . LYS A 1 84 ? -14.196 -3.657 -5.331 1.00 94.50 84 LYS A O 1
ATOM 688 N N . GLY A 1 85 ? -12.867 -5.166 -4.282 1.00 91.56 85 GLY A N 1
ATOM 689 C CA . GLY A 1 85 ? -12.741 -6.096 -5.406 1.00 91.56 85 GLY A CA 1
ATOM 690 C C . GLY A 1 85 ? -12.036 -5.464 -6.605 1.00 91.56 85 GLY A C 1
ATOM 691 O O . GLY A 1 85 ? -12.523 -5.563 -7.723 1.00 91.56 85 GLY A O 1
ATOM 692 N N . SER A 1 86 ? -10.951 -4.729 -6.356 1.00 95.06 86 SER A N 1
ATOM 693 C CA . SER A 1 86 ? -10.173 -4.069 -7.407 1.00 95.06 86 SER A CA 1
ATOM 694 C C . SER A 1 86 ? -9.436 -5.076 -8.290 1.00 95.06 86 SER A C 1
ATOM 696 O O . SER A 1 86 ? -8.894 -6.061 -7.797 1.00 95.06 86 SER A O 1
ATOM 698 N N . GLU A 1 87 ? -9.355 -4.800 -9.579 1.00 96.00 87 GLU A N 1
ATOM 699 C CA . GLU A 1 87 ? -8.576 -5.569 -10.546 1.00 96.00 87 GLU A CA 1
ATOM 700 C C . GLU A 1 87 ? -7.161 -4.995 -10.686 1.00 96.00 87 GLU A C 1
ATOM 702 O O . GLU A 1 87 ? -6.858 -3.903 -10.191 1.00 96.00 87 GLU A O 1
ATOM 707 N N . GLY A 1 88 ? -6.288 -5.745 -11.356 1.00 96.38 88 GLY A N 1
ATOM 708 C CA . GLY A 1 88 ? -4.873 -5.412 -11.489 1.00 96.38 88 GLY A CA 1
ATOM 709 C C . GLY A 1 88 ? -4.068 -5.673 -10.215 1.00 96.38 88 GLY A C 1
ATOM 710 O O . GLY A 1 88 ? -4.597 -6.073 -9.173 1.00 96.38 88 GLY A O 1
ATOM 711 N N . TYR A 1 89 ? -2.762 -5.450 -10.314 1.00 97.06 89 TYR A N 1
ATOM 712 C CA . TYR A 1 89 ? -1.828 -5.684 -9.222 1.00 97.06 89 TYR A CA 1
ATOM 713 C C . TYR A 1 89 ? -1.422 -4.387 -8.520 1.00 97.06 89 TYR A C 1
ATOM 715 O O . TYR A 1 89 ? -1.440 -3.295 -9.089 1.00 97.06 89 TYR A O 1
ATOM 723 N N . PHE A 1 90 ? -1.008 -4.516 -7.267 1.00 97.75 90 PHE A N 1
ATOM 724 C CA . PHE A 1 90 ? -0.484 -3.435 -6.446 1.00 97.75 90 PHE A CA 1
ATOM 725 C C . PHE A 1 90 ? 0.923 -3.791 -5.974 1.00 97.75 90 PHE A C 1
ATOM 727 O O . PHE A 1 90 ? 1.188 -4.928 -5.581 1.00 97.75 90 PHE A O 1
ATOM 734 N N . THR A 1 91 ? 1.829 -2.820 -6.006 1.00 97.06 91 THR A N 1
ATOM 735 C CA . THR A 1 91 ? 3.188 -2.962 -5.478 1.00 97.06 91 THR A CA 1
ATOM 736 C C . THR A 1 91 ? 3.234 -2.597 -3.996 1.00 97.06 91 THR A C 1
ATOM 738 O O . THR A 1 91 ? 2.315 -1.983 -3.442 1.00 97.06 91 THR A O 1
ATOM 741 N N . TYR A 1 92 ? 4.346 -2.921 -3.338 1.00 96.44 92 TYR A N 1
ATOM 742 C CA . TYR A 1 92 ? 4.587 -2.484 -1.966 1.00 96.44 92 TYR A CA 1
ATOM 743 C C . TYR A 1 92 ? 4.511 -0.957 -1.810 1.00 96.44 92 TYR A C 1
ATOM 745 O O . TYR A 1 92 ? 3.880 -0.473 -0.872 1.00 96.44 92 TYR A O 1
ATOM 753 N N . GLU A 1 93 ? 5.115 -0.193 -2.724 1.00 95.31 93 GLU A N 1
ATOM 754 C CA . GLU A 1 93 ? 5.166 1.273 -2.639 1.00 95.31 93 GLU A CA 1
ATOM 755 C C . GLU A 1 93 ? 3.782 1.910 -2.859 1.00 95.31 93 GLU A C 1
ATOM 757 O O . GLU A 1 93 ? 3.463 2.919 -2.231 1.00 95.31 93 GLU A O 1
ATOM 762 N N . MET A 1 94 ? 2.910 1.288 -3.664 1.00 96.81 94 MET A N 1
ATOM 763 C CA . MET A 1 94 ? 1.499 1.686 -3.781 1.00 96.81 94 MET A CA 1
ATOM 764 C C . MET A 1 94 ? 0.722 1.457 -2.472 1.00 96.81 94 MET A C 1
ATOM 766 O O . MET A 1 94 ? -0.122 2.270 -2.092 1.00 96.81 94 MET A O 1
ATOM 770 N N . LEU A 1 95 ? 0.992 0.346 -1.775 1.00 97.00 95 LEU A N 1
ATOM 771 C CA . LEU A 1 95 ? 0.263 -0.071 -0.570 1.00 97.00 95 LEU A CA 1
ATOM 772 C C . LEU A 1 95 ? 0.775 0.596 0.715 1.00 97.00 95 LEU A C 1
ATOM 774 O O . LEU A 1 95 ? -0.002 0.822 1.648 1.00 97.00 95 LEU A O 1
ATOM 778 N N . ASN A 1 96 ? 2.071 0.904 0.795 1.00 95.81 96 ASN A N 1
ATOM 779 C CA . ASN A 1 96 ? 2.744 1.3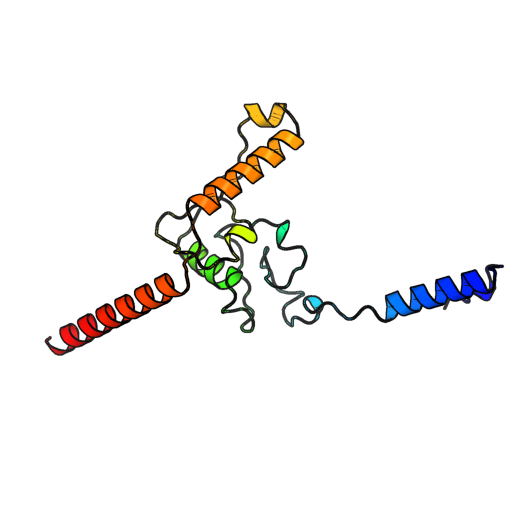83 2.004 1.00 95.81 96 ASN A CA 1
ATOM 780 C C . ASN A 1 96 ? 2.588 2.895 2.247 1.00 95.81 96 ASN A C 1
ATOM 782 O O . ASN A 1 96 ? 3.526 3.573 2.665 1.00 95.81 96 ASN A O 1
ATOM 786 N N . ARG A 1 97 ? 1.404 3.446 1.980 1.00 93.69 97 ARG A N 1
ATOM 787 C CA . ARG A 1 97 ? 1.131 4.889 2.041 1.00 93.69 97 ARG A CA 1
ATOM 788 C C . ARG A 1 97 ? -0.263 5.156 2.587 1.00 93.69 97 ARG A C 1
ATOM 790 O O . ARG A 1 97 ? -1.154 4.313 2.466 1.00 93.69 97 ARG A O 1
ATOM 797 N N . ASP A 1 98 ? -0.468 6.330 3.178 1.00 93.38 98 ASP A N 1
ATOM 798 C CA . ASP A 1 98 ? -1.796 6.733 3.654 1.00 93.38 98 ASP A CA 1
ATOM 799 C C . ASP A 1 98 ? -2.610 7.337 2.499 1.00 93.38 98 ASP A C 1
ATOM 801 O O . ASP A 1 98 ? -2.520 8.528 2.217 1.00 93.38 98 ASP A O 1
ATOM 805 N N . ILE A 1 99 ? -3.374 6.506 1.784 1.00 95.56 99 ILE A N 1
ATOM 806 C CA . ILE A 1 99 ? -4.168 6.916 0.613 1.00 95.56 99 ILE A CA 1
ATOM 807 C C . ILE A 1 99 ? -5.679 6.824 0.859 1.00 95.56 99 ILE A C 1
ATOM 809 O O . ILE A 1 99 ? -6.178 6.035 1.674 1.00 95.56 99 ILE A O 1
ATOM 813 N N . VAL A 1 100 ? -6.450 7.600 0.087 1.00 94.44 100 VAL A N 1
ATOM 814 C CA . VAL A 1 100 ? -7.914 7.476 0.068 1.00 94.44 100 VAL A CA 1
ATOM 815 C C . VAL A 1 100 ? -8.313 6.351 -0.883 1.00 94.44 100 VAL A C 1
ATOM 817 O O . VAL A 1 100 ? -8.368 6.534 -2.096 1.00 94.44 100 VAL A O 1
ATOM 820 N N . VAL A 1 101 ? -8.680 5.199 -0.327 1.00 95.31 101 VAL A N 1
ATOM 821 C CA . VAL A 1 101 ? -9.223 4.074 -1.102 1.00 95.31 101 VAL A CA 1
ATOM 822 C C . VAL A 1 101 ? -10.693 4.346 -1.452 1.00 95.31 101 VAL A C 1
ATOM 824 O O . VAL A 1 101 ? -11.600 4.098 -0.650 1.00 95.31 101 VAL A O 1
ATOM 827 N N . LYS A 1 102 ? -10.931 4.909 -2.642 1.00 92.38 102 LYS A N 1
ATOM 828 C CA . LYS A 1 102 ? -12.272 5.228 -3.168 1.00 92.38 102 LYS A CA 1
ATOM 829 C C . LYS A 1 102 ? -12.885 4.040 -3.921 1.00 92.38 102 LYS A C 1
ATOM 831 O O . LYS A 1 102 ? -12.219 3.051 -4.212 1.00 92.38 102 LYS A O 1
ATOM 836 N N . LYS A 1 103 ? -14.186 4.126 -4.225 1.00 90.56 103 LYS A N 1
ATOM 837 C CA . LYS A 1 103 ? -14.842 3.179 -5.142 1.00 90.56 103 LYS A CA 1
ATOM 838 C C . LYS A 1 103 ? -14.198 3.317 -6.528 1.00 90.56 103 LYS A C 1
ATOM 840 O O . LYS A 1 103 ? -14.033 4.441 -6.987 1.00 90.56 103 LYS A O 1
ATOM 845 N N . GLY A 1 104 ? -13.861 2.192 -7.159 1.00 91.06 104 GLY A N 1
ATOM 846 C CA . GLY A 1 104 ? -13.231 2.170 -8.483 1.00 91.06 104 GLY A CA 1
ATOM 847 C C . GLY A 1 104 ? -11.714 2.371 -8.482 1.00 91.06 104 GLY A C 1
ATOM 848 O O . GLY A 1 104 ? -11.154 2.597 -9.545 1.00 91.06 104 GLY A O 1
ATOM 849 N N . ILE A 1 105 ? -11.044 2.304 -7.324 1.00 95.94 105 ILE A N 1
ATOM 850 C CA . ILE A 1 105 ? -9.582 2.170 -7.300 1.00 95.94 105 ILE A CA 1
ATOM 851 C C . ILE A 1 105 ? -9.190 0.884 -8.035 1.00 95.94 105 ILE A C 1
ATOM 853 O O . ILE A 1 105 ? -9.788 -0.161 -7.782 1.00 95.94 105 ILE A O 1
ATOM 857 N N . GLN A 1 106 ? -8.221 0.971 -8.938 1.00 97.00 106 GLN A N 1
ATOM 858 C CA . GLN A 1 106 ? -7.702 -0.160 -9.707 1.00 97.00 106 GLN A CA 1
ATOM 859 C C . GLN A 1 106 ? -6.193 -0.244 -9.531 1.00 97.00 106 GLN A C 1
ATOM 861 O O . GLN A 1 106 ? -5.550 0.777 -9.280 1.00 97.00 106 GLN A O 1
ATOM 866 N N . GLY A 1 107 ? -5.650 -1.452 -9.614 1.00 96.62 107 GLY A N 1
ATOM 867 C CA . GLY A 1 107 ? -4.218 -1.700 -9.666 1.00 96.62 107 GLY A CA 1
ATOM 868 C C . GLY A 1 107 ? -3.652 -1.407 -11.051 1.00 96.62 107 GLY A C 1
ATOM 869 O O . GLY A 1 107 ? -4.333 -0.886 -11.936 1.00 96.62 107 GLY A O 1
ATOM 870 N N . ILE A 1 108 ? -2.382 -1.737 -11.232 1.00 96.75 108 ILE A N 1
ATOM 871 C CA . ILE A 1 108 ? -1.738 -1.710 -12.539 1.00 96.75 108 ILE A CA 1
ATOM 872 C C . ILE A 1 108 ? -2.168 -2.963 -13.305 1.00 96.75 108 ILE A C 1
ATOM 874 O O . ILE A 1 108 ? -2.209 -4.061 -12.751 1.00 96.75 108 ILE A O 1
ATOM 878 N N . ASP A 1 109 ? -2.495 -2.793 -14.580 1.00 94.50 109 ASP A N 1
ATOM 879 C CA . ASP A 1 109 ? -2.784 -3.903 -15.483 1.00 94.50 109 ASP A CA 1
ATOM 880 C C . ASP A 1 109 ? -1.512 -4.758 -15.689 1.00 94.50 109 ASP A C 1
ATOM 882 O O . ASP A 1 109 ? -0.469 -4.192 -16.063 1.00 94.50 109 ASP A O 1
ATOM 886 N N . PRO A 1 110 ? -1.544 -6.078 -15.408 1.00 91.50 110 PRO A N 1
ATOM 887 C CA . PRO A 1 110 ? -0.402 -6.956 -15.648 1.00 91.50 110 PRO A CA 1
ATOM 888 C C . PRO A 1 110 ? -0.036 -7.059 -17.132 1.00 91.50 110 PRO A C 1
ATOM 890 O O . PRO A 1 110 ? 1.142 -7.272 -17.436 1.00 91.50 110 PRO A O 1
ATOM 893 N N . ASP A 1 111 ? -0.996 -6.858 -18.039 1.00 90.81 111 ASP A N 1
ATOM 894 C CA . ASP A 1 111 ? -0.798 -7.073 -19.464 1.00 90.81 111 ASP A CA 1
ATOM 895 C C . ASP A 1 111 ? 0.090 -5.986 -20.085 1.00 90.81 111 ASP A C 1
ATOM 897 O O . ASP A 1 111 ? -0.047 -4.767 -19.874 1.00 90.81 111 ASP A O 1
ATOM 901 N N . ILE A 1 112 ? 1.044 -6.444 -20.893 1.00 83.69 112 ILE A N 1
ATOM 902 C CA . ILE A 1 112 ? 1.956 -5.592 -21.646 1.00 83.69 112 ILE A CA 1
ATOM 903 C C . ILE A 1 112 ? 1.438 -5.517 -23.087 1.00 83.69 112 ILE A C 1
ATOM 905 O O . ILE A 1 112 ? 1.101 -6.536 -23.685 1.00 83.69 112 ILE A O 1
ATOM 909 N N . PRO A 1 113 ? 1.396 -4.330 -23.715 1.00 81.31 113 PRO A N 1
ATOM 910 C CA . PRO A 1 113 ? 1.081 -4.243 -25.130 1.00 81.31 113 PRO A CA 1
ATOM 911 C C . PRO A 1 113 ? 2.118 -5.027 -25.944 1.00 81.31 113 PRO A C 1
ATOM 913 O O . PRO A 1 113 ? 3.317 -4.785 -25.807 1.00 81.31 113 PRO A O 1
ATOM 916 N N . GLY A 1 114 ? 1.690 -5.882 -26.877 1.00 76.81 114 GLY A N 1
ATOM 917 C CA . GLY A 1 114 ? 2.616 -6.681 -27.704 1.00 76.81 114 GLY A CA 1
ATOM 918 C C . GLY A 1 114 ? 3.590 -5.858 -28.575 1.00 76.81 114 GLY A C 1
ATOM 919 O O . GLY A 1 114 ? 4.560 -6.373 -29.137 1.00 76.81 114 GLY A O 1
ATOM 920 N N . SER A 1 115 ? 3.369 -4.547 -28.718 1.00 77.00 115 SER A N 1
ATOM 921 C CA . SER A 1 115 ? 4.330 -3.605 -29.315 1.00 77.00 115 SER A CA 1
ATOM 922 C C . SER A 1 115 ? 5.543 -3.317 -28.420 1.00 77.00 115 SER A C 1
ATOM 924 O O . SER A 1 115 ? 6.599 -2.956 -28.939 1.00 77.00 115 SER A O 1
ATOM 926 N N . VAL A 1 116 ? 5.398 -3.471 -27.104 1.00 76.12 116 VAL A N 1
ATOM 927 C CA . VAL A 1 116 ? 6.446 -3.280 -26.096 1.00 76.12 116 VAL A CA 1
ATOM 928 C C . VAL A 1 116 ? 7.193 -4.583 -25.837 1.00 76.12 116 VAL A C 1
ATOM 930 O O . VAL A 1 116 ? 8.419 -4.560 -25.796 1.00 76.12 116 VAL A O 1
ATOM 933 N N . GLU A 1 117 ? 6.495 -5.719 -25.767 1.00 74.81 117 GLU A N 1
ATOM 934 C CA . GLU A 1 117 ? 7.116 -7.032 -25.516 1.00 74.81 117 GLU A CA 1
ATOM 935 C C . GLU A 1 117 ? 8.244 -7.353 -26.509 1.00 74.81 117 GLU A C 1
ATOM 937 O O . GLU A 1 117 ? 9.328 -7.793 -26.130 1.00 74.81 117 GLU A O 1
ATOM 942 N N . ARG A 1 118 ? 8.037 -7.027 -27.792 1.00 77.19 118 ARG A N 1
ATOM 943 C CA . ARG A 1 118 ? 9.024 -7.235 -28.868 1.00 77.19 118 ARG A CA 1
ATOM 944 C C . ARG A 1 118 ? 10.290 -6.377 -28.749 1.00 77.19 118 ARG A C 1
ATOM 946 O O . ARG A 1 118 ? 11.234 -6.602 -29.499 1.00 77.19 118 ARG A O 1
ATOM 953 N N . LYS A 1 119 ? 10.318 -5.387 -27.850 1.00 81.50 119 LYS A N 1
ATOM 954 C CA . LYS A 1 119 ? 11.443 -4.453 -27.662 1.00 81.50 119 LYS A CA 1
ATOM 955 C C . LYS A 1 119 ? 12.407 -4.872 -26.544 1.00 81.50 119 LYS A C 1
ATOM 957 O O . LYS A 1 119 ? 13.416 -4.199 -26.344 1.00 81.50 119 LYS A O 1
ATOM 962 N N . GLY A 1 120 ? 12.132 -5.983 -25.858 1.00 86.06 120 GLY A N 1
ATOM 963 C CA . GLY A 1 120 ? 13.016 -6.571 -24.851 1.00 86.06 120 GLY A CA 1
ATOM 964 C C . GLY A 1 120 ? 12.802 -6.057 -23.421 1.00 86.06 120 GLY A C 1
ATOM 965 O O . GLY A 1 120 ? 12.061 -5.105 -23.170 1.00 86.06 120 GLY A O 1
ATOM 966 N N . GLN A 1 121 ? 13.480 -6.710 -22.472 1.00 85.88 121 GLN A N 1
ATOM 967 C CA . GLN A 1 121 ? 13.206 -6.613 -21.031 1.00 85.88 121 GLN A CA 1
ATOM 968 C C . GLN A 1 121 ? 13.340 -5.197 -20.450 1.00 85.88 121 GLN A C 1
ATOM 970 O O . GLN A 1 121 ? 12.491 -4.777 -19.670 1.00 85.88 121 GLN A O 1
ATOM 975 N N . ASN A 1 122 ? 14.358 -4.433 -20.856 1.00 88.12 122 ASN A N 1
ATOM 976 C CA . ASN A 1 122 ? 14.594 -3.087 -20.314 1.00 88.12 122 ASN A CA 1
ATOM 977 C C . ASN A 1 122 ? 13.425 -2.128 -20.602 1.00 88.12 122 ASN A C 1
ATOM 979 O O . ASN A 1 122 ? 13.102 -1.268 -19.786 1.00 88.12 122 ASN A O 1
ATOM 983 N N . VAL A 1 123 ? 12.774 -2.276 -21.763 1.00 89.69 123 VAL A N 1
ATOM 984 C CA . VAL A 1 123 ? 11.622 -1.442 -22.141 1.00 89.69 123 VAL A CA 1
ATOM 985 C C . VAL A 1 123 ? 10.386 -1.835 -21.334 1.00 89.69 123 VAL A C 1
ATOM 987 O O . VAL A 1 123 ? 9.630 -0.965 -20.907 1.00 89.69 123 VAL A O 1
ATOM 990 N N . ILE A 1 124 ? 10.205 -3.134 -21.082 1.00 87.75 124 ILE A N 1
ATOM 991 C CA . ILE A 1 124 ? 9.133 -3.657 -20.226 1.00 87.75 124 ILE A CA 1
ATOM 992 C C . ILE A 1 124 ? 9.279 -3.119 -18.796 1.00 87.75 124 ILE A C 1
ATOM 994 O O . ILE A 1 124 ? 8.309 -2.648 -18.208 1.00 87.75 124 ILE A O 1
ATOM 998 N N . GLU A 1 125 ? 10.493 -3.135 -18.248 1.00 88.62 125 GLU A N 1
ATOM 999 C CA . GLU A 1 125 ? 10.751 -2.636 -16.896 1.00 88.62 125 GLU A CA 1
ATOM 1000 C C . GLU A 1 125 ? 10.498 -1.122 -16.781 1.00 88.62 125 GLU A C 1
ATOM 1002 O O . GLU A 1 125 ? 9.857 -0.678 -15.825 1.00 88.62 125 GLU A O 1
ATOM 1007 N N . SER A 1 126 ? 10.906 -0.335 -17.789 1.00 91.56 126 SER A N 1
ATOM 1008 C CA . SER A 1 126 ? 10.575 1.100 -17.865 1.00 91.56 126 SER A CA 1
ATOM 1009 C C . SER A 1 126 ? 9.065 1.330 -17.878 1.00 91.56 126 SER A C 1
ATOM 1011 O O . SER A 1 126 ? 8.563 2.151 -17.113 1.00 91.56 126 SER A O 1
ATOM 1013 N N . LEU A 1 127 ? 8.325 0.561 -18.685 1.00 92.00 127 LEU A N 1
ATOM 1014 C CA . LEU A 1 127 ? 6.868 0.664 -18.768 1.00 92.00 127 LEU A CA 1
ATOM 1015 C C . LEU A 1 127 ? 6.207 0.420 -17.405 1.00 92.00 127 LEU A C 1
ATOM 1017 O O . LEU A 1 127 ? 5.313 1.172 -17.013 1.00 92.00 127 LEU A O 1
ATOM 1021 N N . TYR A 1 128 ? 6.626 -0.615 -16.675 1.00 91.44 128 TYR A N 1
ATOM 1022 C CA . TYR A 1 128 ? 6.066 -0.892 -15.352 1.00 91.44 128 TYR A CA 1
ATOM 1023 C C . TYR A 1 128 ? 6.371 0.224 -14.351 1.00 91.44 128 TYR A C 1
ATOM 1025 O O . TYR A 1 128 ? 5.464 0.640 -13.626 1.00 91.44 128 TYR A O 1
ATOM 1033 N N . ARG A 1 129 ? 7.594 0.772 -14.361 1.00 92.69 129 ARG A N 1
ATOM 1034 C CA . ARG A 1 129 ? 7.947 1.928 -13.523 1.00 92.69 129 ARG A CA 1
ATOM 1035 C C . ARG A 1 129 ? 7.083 3.148 -13.855 1.00 92.69 129 ARG A C 1
ATOM 1037 O O . ARG A 1 129 ? 6.538 3.777 -12.954 1.00 92.69 129 ARG A O 1
ATOM 1044 N N . GLU A 1 130 ? 6.896 3.462 -15.134 1.00 94.69 130 GLU A N 1
ATOM 1045 C CA . GLU A 1 130 ? 6.067 4.593 -15.578 1.00 94.69 130 GLU A CA 1
ATOM 1046 C C . GLU A 1 130 ? 4.591 4.434 -15.182 1.00 94.69 130 GLU A C 1
ATOM 1048 O O . GLU A 1 130 ? 3.935 5.410 -14.793 1.00 94.69 130 GLU A O 1
ATOM 1053 N N . ARG A 1 131 ? 4.060 3.206 -15.247 1.00 95.69 131 ARG A N 1
ATOM 1054 C CA . ARG A 1 131 ? 2.700 2.877 -14.792 1.00 95.69 131 ARG A CA 1
ATOM 1055 C C . ARG A 1 131 ? 2.560 3.056 -13.283 1.00 95.69 131 ARG A C 1
ATOM 1057 O O . ARG A 1 131 ? 1.583 3.657 -12.838 1.00 95.69 131 ARG A O 1
ATOM 1064 N N . GLU A 1 132 ? 3.537 2.594 -12.507 1.00 95.88 132 GLU A N 1
ATOM 1065 C CA . GLU A 1 132 ? 3.569 2.786 -11.054 1.00 95.88 132 GLU A CA 1
ATOM 1066 C C . GLU A 1 132 ? 3.648 4.271 -10.681 1.00 95.88 132 GLU A C 1
ATOM 1068 O O . GLU A 1 132 ? 2.856 4.748 -9.869 1.00 95.88 132 GLU A O 1
ATOM 1073 N N . GLU A 1 133 ? 4.518 5.046 -11.329 1.00 96.69 133 GLU A N 1
ATOM 1074 C CA . GLU A 1 133 ? 4.612 6.491 -11.105 1.00 96.69 133 GLU A CA 1
ATOM 1075 C C . GLU A 1 133 ? 3.309 7.218 -11.447 1.00 96.69 133 GLU A C 1
ATOM 1077 O O . GLU A 1 133 ? 2.860 8.097 -10.706 1.00 96.69 133 GLU A O 1
ATOM 1082 N N . SER A 1 134 ? 2.693 6.854 -12.572 1.00 97.19 134 SER A N 1
ATOM 1083 C CA . SER A 1 134 ? 1.390 7.375 -12.993 1.00 97.19 134 SER A CA 1
ATOM 1084 C C . SER A 1 134 ? 0.311 7.074 -11.956 1.00 97.19 134 SER A C 1
ATOM 1086 O O . SER A 1 134 ? -0.470 7.958 -11.590 1.00 97.19 134 SER A O 1
ATOM 1088 N N . TRP A 1 135 ? 0.309 5.852 -11.423 1.00 97.00 135 TRP A N 1
ATOM 1089 C CA . TRP A 1 135 ? -0.614 5.451 -10.373 1.00 97.00 135 TRP A CA 1
ATOM 1090 C C . TRP A 1 135 ? -0.403 6.250 -9.083 1.00 97.00 135 TRP A C 1
ATOM 1092 O O . TRP A 1 135 ? -1.373 6.761 -8.519 1.00 97.00 135 TRP A O 1
ATOM 1102 N N . LEU A 1 136 ? 0.849 6.420 -8.646 1.00 96.44 136 LEU A N 1
ATOM 1103 C CA . LEU A 1 136 ? 1.210 7.185 -7.448 1.00 96.44 136 LEU A CA 1
ATOM 1104 C C . LEU A 1 136 ? 0.821 8.665 -7.570 1.00 96.44 136 LEU A C 1
ATOM 1106 O O . LEU A 1 136 ? 0.335 9.257 -6.608 1.00 96.44 136 LEU A O 1
ATOM 1110 N N . LYS A 1 137 ? 0.972 9.260 -8.759 1.00 96.38 137 LYS A N 1
ATOM 1111 C CA . LYS A 1 137 ? 0.516 10.633 -9.042 1.00 96.38 137 LYS A CA 1
ATOM 1112 C C . LYS A 1 137 ? -1.010 10.755 -8.952 1.00 96.38 137 LYS A C 1
ATOM 1114 O O . LYS A 1 137 ? -1.510 11.758 -8.448 1.00 96.38 137 LYS A O 1
ATOM 1119 N N . GLY A 1 138 ? -1.744 9.737 -9.408 1.00 95.50 138 GLY A N 1
ATOM 1120 C CA . GLY A 1 138 ? -3.208 9.679 -9.312 1.00 95.50 138 GLY A CA 1
ATOM 1121 C C . GLY A 1 138 ? -3.739 9.421 -7.896 1.00 95.50 138 GLY A C 1
ATOM 1122 O O . GLY A 1 138 ? -4.871 9.799 -7.585 1.00 95.50 138 GLY A O 1
ATOM 1123 N N . HIS A 1 139 ? -2.920 8.828 -7.024 1.00 95.06 139 HIS A N 1
ATOM 1124 C CA . HIS A 1 139 ? -3.277 8.462 -5.651 1.00 95.06 139 HIS A CA 1
ATOM 1125 C C . HIS A 1 139 ? -2.293 9.076 -4.646 1.00 95.06 139 HIS A C 1
ATOM 1127 O O . HIS A 1 139 ? -1.543 8.353 -3.985 1.00 95.06 139 HIS A O 1
ATOM 1133 N N . PRO A 1 140 ? -2.287 10.414 -4.511 1.00 94.56 140 PRO A N 1
ATOM 1134 C CA . PRO A 1 140 ? -1.356 11.088 -3.628 1.00 94.56 140 PRO A CA 1
ATOM 1135 C C . PRO A 1 140 ? -1.610 10.716 -2.167 1.00 94.56 140 PRO A C 1
ATOM 1137 O O . PRO A 1 140 ? -2.747 10.515 -1.726 1.00 94.56 140 PRO A O 1
ATOM 1140 N N . GLU A 1 141 ? -0.523 10.675 -1.409 1.00 94.88 141 GLU A N 1
ATOM 1141 C CA . GLU A 1 141 ? -0.564 10.442 0.024 1.00 94.88 141 GLU A CA 1
ATOM 1142 C C . GLU A 1 141 ? -1.243 11.600 0.756 1.00 94.88 141 GLU A C 1
ATOM 1144 O O . GLU A 1 141 ? -1.022 12.780 0.471 1.00 94.88 141 GLU A O 1
ATOM 1149 N N . ILE A 1 142 ? -2.095 11.243 1.708 1.00 94.12 142 ILE A N 1
ATOM 1150 C CA . ILE A 1 142 ? -2.853 12.182 2.514 1.00 94.12 142 ILE A CA 1
ATOM 1151 C C . ILE A 1 142 ? -1.910 12.800 3.542 1.00 94.12 142 ILE A C 1
ATOM 1153 O O . ILE A 1 142 ? -1.271 12.109 4.336 1.00 94.12 142 ILE A O 1
ATOM 1157 N N . THR A 1 143 ? -1.877 14.127 3.599 1.00 93.81 143 THR A N 1
ATOM 1158 C CA . THR A 1 143 ? -1.111 14.824 4.632 1.00 93.81 143 THR A CA 1
ATOM 1159 C C . THR A 1 143 ? -1.765 14.660 6.004 1.00 93.81 143 THR A C 1
ATOM 1161 O O . THR A 1 143 ? -2.984 14.513 6.129 1.00 93.81 143 THR A O 1
ATOM 1164 N N . MET A 1 144 ? -0.986 14.785 7.083 1.00 92.06 144 MET A N 1
ATOM 1165 C CA . MET A 1 144 ? -1.548 14.751 8.442 1.00 92.06 144 MET A CA 1
ATOM 1166 C C . MET A 1 144 ? -2.672 15.778 8.650 1.00 92.06 144 MET A C 1
ATOM 1168 O O . MET A 1 144 ? -3.646 15.493 9.346 1.00 92.06 144 MET A O 1
ATOM 1172 N N . GLN A 1 145 ? -2.568 16.958 8.031 1.00 93.38 145 GLN A N 1
ATOM 1173 C CA . GLN A 1 145 ? -3.610 17.986 8.094 1.00 93.38 145 GLN A CA 1
ATOM 1174 C C . GLN A 1 145 ? -4.893 17.534 7.389 1.00 93.38 145 GLN A C 1
ATOM 1176 O O . GLN A 1 145 ? -5.978 17.641 7.960 1.00 93.38 145 GLN A O 1
ATOM 1181 N N . GLN A 1 146 ? -4.780 16.971 6.182 1.00 92.44 146 GLN A N 1
ATOM 1182 C CA . GLN A 1 146 ? -5.927 16.419 5.461 1.00 92.44 146 GLN A CA 1
ATOM 1183 C C . GLN A 1 146 ? -6.578 15.273 6.245 1.00 92.44 146 GLN A C 1
ATOM 1185 O O . GLN A 1 146 ? -7.802 15.242 6.368 1.00 92.44 146 GLN A O 1
ATOM 1190 N N . ARG A 1 147 ? -5.779 14.381 6.846 1.00 91.50 147 ARG A N 1
ATOM 1191 C CA . ARG A 1 147 ? -6.272 13.282 7.688 1.00 91.50 147 ARG A CA 1
ATOM 1192 C C . ARG A 1 147 ? -7.036 13.789 8.910 1.00 91.50 147 ARG A C 1
ATOM 1194 O O . ARG A 1 147 ? -8.103 13.259 9.219 1.00 91.50 147 ARG A O 1
ATOM 1201 N N . ARG A 1 148 ? -6.521 14.819 9.592 1.00 93.94 148 ARG A N 1
ATOM 1202 C CA . ARG A 1 148 ? -7.216 15.473 10.716 1.00 93.94 148 ARG A CA 1
ATOM 1203 C C . ARG A 1 148 ? -8.556 16.051 10.271 1.00 93.94 148 ARG A C 1
ATOM 1205 O O . ARG A 1 148 ? -9.576 15.700 10.856 1.00 93.94 148 ARG A O 1
ATOM 1212 N N . ARG A 1 149 ? -8.567 16.815 9.174 1.00 95.12 149 ARG A N 1
ATOM 1213 C CA . ARG A 1 149 ? -9.794 17.395 8.612 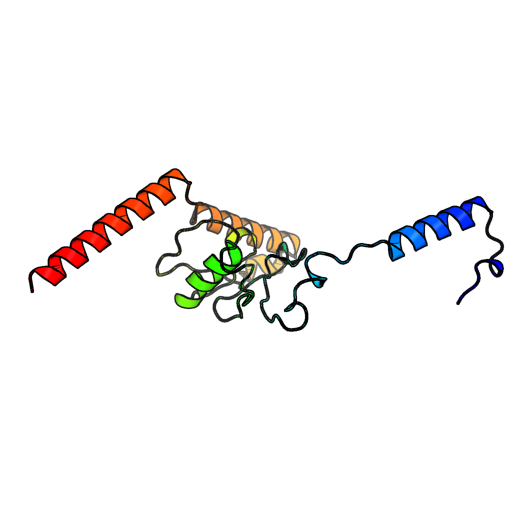1.00 95.12 149 ARG A CA 1
ATOM 1214 C C . ARG A 1 149 ? -10.834 16.325 8.266 1.00 95.12 149 ARG A C 1
ATOM 1216 O O . ARG A 1 149 ? -11.984 16.438 8.674 1.00 95.12 149 ARG A O 1
ATOM 1223 N N . MET A 1 150 ? -10.429 15.246 7.591 1.00 92.88 150 MET A N 1
ATOM 1224 C CA . MET A 1 150 ? -11.324 14.127 7.262 1.00 92.88 150 MET A CA 1
ATOM 1225 C C . MET A 1 150 ? -11.905 13.453 8.514 1.00 92.88 150 MET A C 1
ATOM 1227 O O . MET A 1 150 ? -13.075 13.073 8.524 1.00 92.88 150 MET A O 1
ATOM 1231 N N . LYS A 1 151 ? -11.107 13.311 9.582 1.00 92.94 151 LYS A N 1
ATOM 1232 C CA . LYS A 1 151 ? -11.564 12.747 10.861 1.00 92.94 151 LYS A CA 1
ATOM 1233 C C . LYS A 1 151 ? -12.598 13.650 11.538 1.00 92.94 151 LYS A C 1
ATOM 1235 O O . LYS A 1 151 ? -13.623 13.151 11.996 1.00 92.94 151 LYS A O 1
ATOM 1240 N N . GLU A 1 152 ? -12.345 14.956 11.583 1.00 95.44 152 GLU A N 1
ATOM 1241 C CA . GLU A 1 152 ? -13.271 15.946 12.147 1.00 95.44 152 GLU A CA 1
ATOM 1242 C C . GLU A 1 152 ? -14.596 15.989 11.376 1.00 95.44 152 GLU A C 1
ATOM 1244 O O . GLU A 1 152 ? -15.668 15.951 11.978 1.00 95.44 152 GLU A O 1
ATOM 1249 N N . GLU A 1 153 ? -14.542 16.005 10.043 1.00 94.31 153 GLU A N 1
ATOM 1250 C CA . GLU A 1 153 ? -15.732 15.940 9.187 1.00 94.31 153 GLU A CA 1
ATOM 1251 C C . GLU A 1 153 ? -16.516 14.637 9.392 1.00 94.31 153 GLU A C 1
ATOM 1253 O O . GLU A 1 153 ? -17.747 14.655 9.458 1.00 94.31 153 GLU A O 1
ATOM 1258 N N . GLY A 1 154 ? -15.818 13.506 9.537 1.00 92.25 154 GLY A N 1
ATOM 1259 C CA . GLY A 1 154 ? -16.431 12.215 9.844 1.00 92.25 154 GLY A CA 1
ATOM 1260 C C . GLY A 1 154 ? -17.159 12.207 11.190 1.00 92.25 154 GLY A C 1
ATOM 1261 O O . GLY A 1 154 ? -18.284 11.714 11.271 1.00 92.25 154 GLY A O 1
ATOM 1262 N N . MET A 1 155 ? -16.561 12.807 12.224 1.00 93.81 155 MET A N 1
ATOM 1263 C CA . MET A 1 155 ? -17.174 12.936 13.551 1.00 93.81 155 MET A CA 1
ATOM 1264 C C . MET A 1 155 ? -18.442 13.794 13.497 1.00 93.81 155 MET A C 1
ATOM 1266 O O . MET A 1 155 ? -19.496 13.344 13.936 1.00 93.81 155 MET A O 1
ATOM 1270 N N . LYS A 1 156 ? -18.384 14.958 12.834 1.00 95.06 156 LYS A N 1
ATOM 1271 C CA . LYS A 1 156 ? -19.554 15.835 12.638 1.00 95.06 156 LYS A CA 1
ATOM 1272 C C . LYS A 1 156 ? -20.716 15.114 11.947 1.00 95.06 156 LYS A C 1
ATOM 1274 O O . LYS A 1 156 ? -21.866 15.281 12.346 1.00 95.06 156 LYS A O 1
ATOM 1279 N N . ARG A 1 157 ? -20.432 14.297 10.924 1.00 92.69 157 ARG A N 1
ATOM 1280 C CA . ARG A 1 157 ? -21.453 13.486 10.231 1.00 92.69 157 ARG A CA 1
ATOM 1281 C C . ARG A 1 157 ? -22.061 12.422 11.143 1.00 92.69 157 ARG A C 1
ATOM 1283 O O . ARG A 1 157 ? -23.274 12.236 11.122 1.00 92.69 157 ARG A O 1
ATOM 1290 N N . SER A 1 158 ? -21.236 11.746 11.942 1.00 93.88 158 SER A N 1
ATOM 1291 C CA . SER A 1 158 ? -21.705 10.756 12.918 1.00 93.88 158 SER A CA 1
ATOM 1292 C C . SER A 1 158 ? -22.609 11.390 13.978 1.00 93.88 158 SER A C 1
ATOM 1294 O O . SER A 1 158 ? -23.669 10.847 14.284 1.00 93.88 158 SER A O 1
ATOM 1296 N N . ASP A 1 159 ? -22.231 12.558 14.498 1.00 94.81 159 ASP A N 1
ATOM 1297 C CA . ASP A 1 159 ? -23.023 13.288 15.491 1.00 94.81 159 ASP A CA 1
ATOM 1298 C C . ASP A 1 159 ? -24.367 13.748 14.916 1.00 94.81 159 ASP A C 1
ATOM 1300 O O . ASP A 1 159 ? -25.402 13.620 15.570 1.00 94.81 159 ASP A O 1
ATOM 1304 N N . ALA A 1 160 ? -24.376 14.230 13.669 1.00 93.50 160 ALA A N 1
ATOM 1305 C CA . ALA A 1 160 ? -25.607 14.596 12.972 1.00 93.50 160 ALA A CA 1
ATOM 1306 C C . ALA A 1 160 ? -26.555 13.394 12.802 1.00 93.50 160 ALA A C 1
ATOM 1308 O O . ALA A 1 160 ? -27.749 13.518 13.070 1.00 93.50 160 ALA A O 1
ATOM 1309 N N . LEU A 1 161 ? -26.028 12.222 12.424 1.00 93.31 161 LEU A N 1
ATOM 1310 C CA . LEU A 1 161 ? -26.813 10.986 12.311 1.00 93.31 161 LEU A CA 1
ATOM 1311 C C . LEU A 1 161 ? -27.394 10.542 13.657 1.00 93.31 161 LEU A C 1
ATOM 1313 O O . LEU A 1 161 ? -28.540 10.097 13.710 1.00 93.31 161 LEU A O 1
ATOM 1317 N N . LYS A 1 162 ? -26.625 10.676 14.743 1.00 95.12 162 LYS A N 1
ATOM 1318 C CA . LYS A 1 162 ? -27.099 10.351 16.091 1.00 95.12 162 LYS A CA 1
ATOM 1319 C C . LYS A 1 162 ? -28.273 11.244 16.495 1.00 95.12 162 LYS A C 1
ATOM 1321 O O . LYS A 1 162 ? -29.301 10.720 16.903 1.00 95.12 162 LYS A O 1
ATOM 1326 N N . ARG A 1 163 ? -28.152 12.562 16.295 1.00 93.56 163 ARG A N 1
ATOM 1327 C CA . ARG A 1 163 ? -29.234 13.522 16.584 1.00 93.56 163 ARG A CA 1
ATOM 1328 C C . ARG A 1 163 ? -30.491 13.234 15.772 1.00 93.56 163 ARG A C 1
ATOM 1330 O O . ARG A 1 163 ? -31.580 13.264 16.321 1.00 93.56 163 ARG A O 1
ATOM 1337 N N . TYR A 1 164 ? -30.343 12.930 14.482 1.00 93.25 164 TYR A N 1
ATOM 1338 C CA . TYR A 1 164 ? -31.478 12.561 13.634 1.00 93.25 164 TYR A CA 1
ATOM 1339 C C . TYR A 1 164 ? -32.199 11.313 14.159 1.00 93.25 164 TYR A C 1
ATOM 1341 O O . TYR A 1 164 ? -33.423 11.283 14.209 1.00 93.25 164 TYR A O 1
ATOM 1349 N N . ARG A 1 165 ? -31.443 10.303 14.607 1.00 94.44 165 ARG A N 1
ATOM 1350 C CA . ARG A 1 165 ? -32.002 9.072 15.179 1.00 94.44 165 ARG A CA 1
ATOM 1351 C C . ARG A 1 165 ? -32.739 9.294 16.504 1.00 94.44 165 ARG A C 1
ATOM 1353 O O . ARG A 1 165 ? -33.631 8.522 16.805 1.00 94.44 165 ARG A O 1
ATOM 1360 N N . GLU A 1 166 ? -32.365 10.306 17.283 1.00 94.50 166 GLU A N 1
ATOM 1361 C CA . GLU A 1 166 ? -33.034 10.672 18.544 1.00 94.50 166 GLU A CA 1
ATOM 1362 C C . GLU A 1 166 ? -34.343 11.461 18.326 1.00 94.50 166 GLU A C 1
ATOM 1364 O O . GLU A 1 166 ? -35.102 11.646 19.272 1.00 94.50 166 GLU A O 1
ATOM 1369 N N . MET A 1 167 ? -34.609 11.934 17.102 1.00 87.38 167 MET A N 1
ATOM 1370 C CA . MET A 1 167 ? -35.823 12.683 16.736 1.00 87.38 167 MET A CA 1
ATOM 1371 C C . MET A 1 167 ? -36.945 11.807 16.148 1.00 87.38 167 MET A C 1
ATOM 1373 O O . MET A 1 167 ? -38.021 12.333 15.866 1.00 87.38 167 MET A O 1
ATOM 1377 N N . ILE A 1 168 ? -36.686 10.515 15.921 1.00 84.50 168 ILE A N 1
ATOM 1378 C CA . ILE A 1 168 ? -37.634 9.514 15.395 1.00 84.50 168 ILE A CA 1
ATOM 1379 C C . ILE A 1 168 ? -38.022 8.578 16.534 1.00 84.50 168 ILE A C 1
ATOM 1381 O O . ILE A 1 168 ? -39.230 8.281 16.651 1.00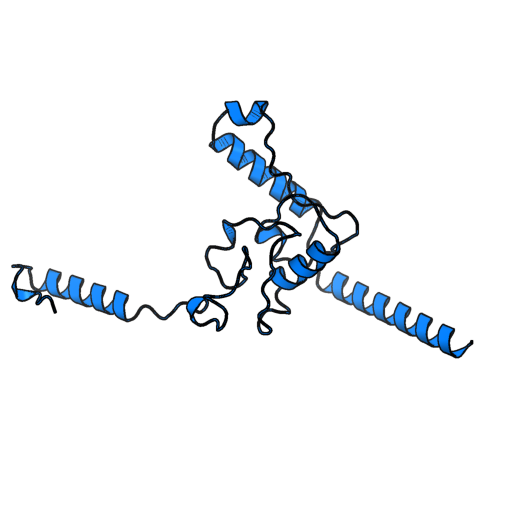 84.50 168 ILE A O 1
#

Radius of gyration: 24.48 Å; chains: 1; bounding box: 86×49×48 Å

Sequence (168 aa):
MITLSEYMLSQDDQEKVRSFIERLQNKEETPFKACPLYERCAAPICPMDPNAKHRSWYSNEDVCSSSKFKDHNVVVTQRKISKKGSEGYFTYEMLNRDIVVKKGIQGIDPDIPGSVERKGQNVIESLYREREESWLKGHPEITMQQRRRMKEEGMKRSDALKRYREMI

Organism: NCBI:txid1673428

Foldseek 3Di:
DDDPVVDPDDPVVVVVVVVVVVCVVPPPDQVLNVDPCNVPQQAQADPRDPCQQVTKDALCGDADPDPVCCPQQLRVQSVLSVVLRAEEIDGPVRRRAAWDSDRHDHYQHPDDPPVQVVVDDVSVVVVVVVSNVVSCVVTDGQDPVNVVVVVVVVVVVVVVVVVVVVVD

pLDDT: mean 88.16, std 10.58, range [45.75, 97.75]